Protein AF-A0A7Y3I9W5-F1 (afdb_monomer_lite)

Radius of gyration: 14.5 Å; chains: 1; bounding box: 21×39×42 Å

pLDDT: mean 86.48, std 15.3, range [47.31, 96.94]

Foldseek 3Di:
DPDFDWWWWDPDVVDIDTDTWDWDDDDVPDIDTDDDPPPTDTDPPPRVVVVVVVVVVVPDDDDDD

Secondary structure (DSSP, 8-state):
--S--EEEEEEETTEEEEEE-EEEEEETTEEEEE-PPTT-EE--SSHHHHHHHHHHHHS------

Structure (mmCIF, N/CA/C/O backbone):
data_AF-A0A7Y3I9W5-F1
#
_entry.id   AF-A0A7Y3I9W5-F1
#
loop_
_atom_site.group_PDB
_atom_site.id
_atom_site.type_symbol
_atom_site.label_atom_id
_atom_site.label_alt_id
_atom_site.label_comp_id
_atom_site.label_asym_id
_atom_site.label_entity_id
_atom_site.label_seq_id
_atom_site.pdbx_PDB_ins_code
_atom_site.Cartn_x
_atom_site.Cartn_y
_atom_site.Cartn_z
_atom_site.occupancy
_atom_site.B_iso_or_equiv
_atom_site.auth_seq_id
_atom_site.auth_comp_id
_atom_site.auth_asym_id
_atom_site.auth_atom_id
_atom_site.pdbx_PDB_model_num
ATOM 1 N N . MET A 1 1 ? 4.466 16.312 -0.154 1.00 51.06 1 MET A N 1
ATOM 2 C CA . MET A 1 1 ? 5.086 14.984 -0.349 1.00 51.06 1 MET A CA 1
ATOM 3 C C . MET A 1 1 ? 5.420 14.841 -1.823 1.00 51.06 1 MET A C 1
ATOM 5 O O . MET A 1 1 ? 4.564 14.465 -2.614 1.00 51.06 1 MET A O 1
ATOM 9 N N . ASP A 1 2 ? 6.624 15.250 -2.209 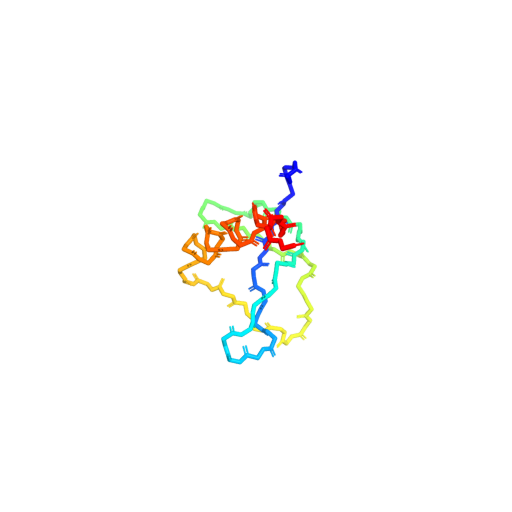1.00 53.12 2 ASP A N 1
ATOM 10 C CA . ASP A 1 2 ? 7.080 15.229 -3.598 1.00 53.12 2 ASP A CA 1
ATOM 11 C C . ASP A 1 2 ? 7.303 13.790 -4.087 1.00 53.12 2 ASP A C 1
ATOM 13 O O . ASP A 1 2 ? 8.223 13.114 -3.641 1.00 53.12 2 ASP A O 1
ATOM 1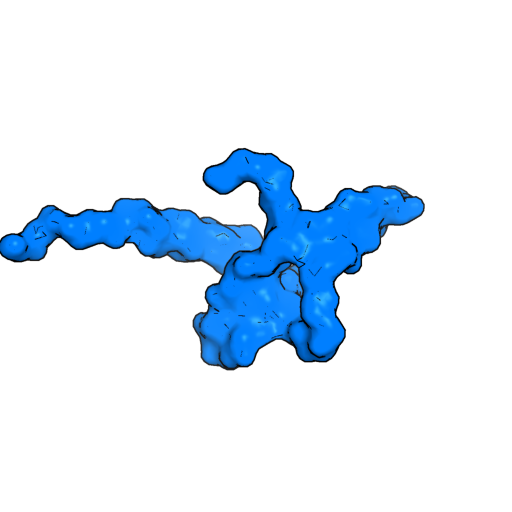7 N N . GLY A 1 3 ? 6.441 13.318 -4.994 1.00 73.38 3 GLY A N 1
ATOM 18 C CA . GLY A 1 3 ? 6.729 12.248 -5.963 1.00 73.38 3 GLY A CA 1
ATOM 19 C C . GLY A 1 3 ? 7.079 10.841 -5.458 1.00 73.38 3 GLY A C 1
ATOM 20 O O . GLY A 1 3 ? 7.419 10.000 -6.283 1.00 73.38 3 GLY A O 1
ATOM 21 N N . GLN A 1 4 ? 7.029 10.561 -4.155 1.00 84.12 4 GLN A N 1
ATOM 22 C CA . GLN A 1 4 ? 7.402 9.254 -3.611 1.00 84.12 4 GLN A CA 1
ATOM 23 C C . GLN A 1 4 ? 6.220 8.273 -3.614 1.00 84.12 4 GLN A C 1
ATOM 25 O O . GLN A 1 4 ? 5.155 8.573 -3.071 1.00 84.12 4 GLN A O 1
ATOM 30 N N . ASP A 1 5 ? 6.426 7.083 -4.186 1.00 92.94 5 ASP A N 1
ATOM 31 C CA . ASP A 1 5 ? 5.445 5.998 -4.156 1.00 92.94 5 ASP A CA 1
ATOM 32 C C . ASP A 1 5 ? 5.271 5.455 -2.733 1.00 92.94 5 ASP A C 1
ATOM 34 O O . ASP A 1 5 ? 6.240 5.161 -2.024 1.00 92.94 5 ASP A O 1
ATOM 38 N N . VAL A 1 6 ? 4.015 5.284 -2.320 1.00 94.62 6 VAL A N 1
ATOM 39 C CA . VAL A 1 6 ? 3.655 4.772 -0.995 1.00 94.62 6 VAL A CA 1
ATOM 40 C C . VAL A 1 6 ? 2.590 3.687 -1.087 1.00 94.62 6 VAL A C 1
ATOM 42 O O . VAL A 1 6 ? 1.686 3.741 -1.922 1.00 94.62 6 VAL A O 1
ATOM 45 N N . VAL A 1 7 ? 2.668 2.726 -0.171 1.00 95.88 7 VAL A N 1
ATOM 46 C CA . VAL A 1 7 ? 1.557 1.830 0.176 1.00 95.88 7 VAL A CA 1
ATOM 47 C C . VAL A 1 7 ? 1.137 2.088 1.615 1.00 95.88 7 VAL A C 1
ATOM 49 O O . VAL A 1 7 ? 1.928 2.579 2.416 1.00 95.88 7 VAL A O 1
ATOM 52 N N . PHE A 1 8 ? -0.091 1.728 1.972 1.00 96.56 8 PHE A N 1
ATOM 53 C CA . PHE A 1 8 ? -0.536 1.802 3.361 1.00 96.56 8 PHE A CA 1
ATOM 54 C C . PHE A 1 8 ? -0.407 0.433 4.015 1.00 96.56 8 PHE A C 1
ATOM 56 O O . PHE A 1 8 ? -0.997 -0.543 3.541 1.00 96.56 8 PHE A O 1
ATOM 63 N N . LEU A 1 9 ? 0.370 0.367 5.094 1.00 96.94 9 LEU A N 1
ATOM 64 C CA . LEU A 1 9 ? 0.478 -0.826 5.925 1.00 96.94 9 LEU A CA 1
ATOM 65 C C . LEU A 1 9 ? -0.572 -0.771 7.030 1.00 96.94 9 LEU A C 1
ATOM 67 O O . LEU A 1 9 ? -0.812 0.293 7.604 1.00 96.94 9 LEU A O 1
ATOM 71 N N . VAL A 1 10 ? -1.166 -1.922 7.327 1.00 96.56 10 VAL A N 1
ATOM 72 C CA . VAL A 1 10 ? -2.035 -2.110 8.491 1.00 96.56 10 VAL A CA 1
ATOM 73 C C . VAL A 1 10 ? -1.143 -2.508 9.660 1.00 96.56 10 VAL A C 1
ATOM 75 O O . VAL A 1 10 ? -0.531 -3.575 9.622 1.00 96.56 10 VAL A O 1
ATOM 78 N N . GLU A 1 11 ? -1.037 -1.647 10.669 1.00 92.94 11 GLU A N 1
ATOM 79 C CA . GLU A 1 11 ? -0.313 -1.977 11.904 1.00 92.94 11 GLU A CA 1
ATOM 80 C C . GLU A 1 11 ? -1.214 -2.788 12.834 1.00 92.94 11 GLU A C 1
ATOM 82 O O . GLU A 1 11 ? -0.841 -3.862 13.299 1.00 92.94 11 GLU A O 1
ATOM 87 N N . GLU A 1 12 ? -2.441 -2.302 13.017 1.00 91.56 12 GLU A N 1
ATOM 88 C CA . GLU A 1 12 ? -3.510 -2.921 13.795 1.00 91.56 12 GLU A CA 1
ATOM 89 C C . GLU A 1 12 ? -4.858 -2.633 13.110 1.00 91.56 12 GLU A C 1
ATOM 91 O O . GLU A 1 12 ? -4.937 -1.739 12.261 1.00 91.56 12 GLU A O 1
ATOM 96 N N . PRO A 1 13 ? -5.946 -3.357 13.430 1.00 88.19 13 PRO A N 1
ATOM 97 C CA . PRO A 1 13 ? -7.262 -3.052 12.877 1.00 88.19 13 PRO A CA 1
ATOM 98 C C . PRO A 1 13 ? -7.658 -1.584 13.107 1.00 88.19 13 PRO A C 1
ATOM 100 O O . PRO A 1 13 ? -7.876 -1.155 14.235 1.00 88.19 13 PRO A O 1
ATOM 103 N N . GLY A 1 14 ? -7.759 -0.816 12.019 1.00 89.50 14 GLY A N 1
ATOM 104 C CA . GLY A 1 14 ? -8.087 0.613 12.057 1.00 89.50 14 GLY A CA 1
ATOM 105 C C . GLY A 1 14 ? -6.888 1.559 12.196 1.00 89.50 14 GLY A C 1
ATOM 106 O O . GLY A 1 14 ? -7.081 2.766 12.068 1.00 89.50 14 GLY A O 1
ATOM 107 N N . LEU A 1 15 ? -5.670 1.042 12.393 1.00 92.75 15 LEU A N 1
ATOM 108 C CA . LEU A 1 15 ? -4.435 1.824 12.429 1.00 92.75 15 LEU A CA 1
ATOM 109 C C . LEU A 1 15 ? -3.602 1.563 11.172 1.00 92.75 15 LEU A C 1
ATOM 111 O O . LEU A 1 15 ? -3.149 0.444 10.911 1.00 92.75 15 LEU A O 1
ATOM 115 N N . PHE A 1 16 ? -3.390 2.623 10.398 1.00 95.00 16 PHE A N 1
ATOM 116 C CA . PHE A 1 16 ? -2.692 2.563 9.121 1.00 95.00 16 PHE A CA 1
ATOM 117 C C . PHE A 1 16 ? -1.515 3.523 9.118 1.00 95.00 16 PHE A C 1
ATOM 119 O O . PHE A 1 16 ? -1.624 4.641 9.623 1.00 95.00 16 PHE A O 1
ATOM 126 N N . ARG A 1 17 ? -0.422 3.128 8.465 1.00 94.25 17 ARG A N 1
ATOM 127 C CA . ARG A 1 17 ? 0.714 4.020 8.219 1.00 94.25 17 ARG A CA 1
ATOM 128 C C . ARG A 1 17 ? 1.094 4.058 6.739 1.00 94.25 17 ARG A C 1
ATOM 130 O O . ARG A 1 17 ? 1.102 3.002 6.098 1.00 94.25 17 ARG A O 1
ATOM 137 N N . PRO A 1 18 ? 1.438 5.230 6.179 1.00 94.88 18 PRO A N 1
ATOM 138 C CA . PRO A 1 18 ? 2.080 5.288 4.875 1.00 94.88 18 PRO A CA 1
ATOM 139 C C . PRO A 1 18 ? 3.475 4.666 4.974 1.00 94.88 18 PRO A C 1
ATOM 141 O O . PRO A 1 18 ? 4.216 4.904 5.929 1.00 94.88 18 PRO A O 1
ATOM 144 N N . TRP A 1 19 ? 3.836 3.862 3.983 1.00 95.62 19 TRP A N 1
ATOM 145 C CA . TRP A 1 19 ? 5.139 3.226 3.895 1.00 95.62 19 TRP A CA 1
ATOM 146 C C . TRP A 1 19 ? 5.738 3.459 2.512 1.00 95.62 19 TRP A C 1
ATOM 148 O O . TRP A 1 19 ? 5.101 3.109 1.512 1.00 95.62 19 TRP A O 1
ATOM 158 N N . PRO A 1 20 ? 6.942 4.049 2.434 1.00 95.69 20 PRO A N 1
ATOM 159 C CA . PRO A 1 20 ? 7.589 4.310 1.162 1.00 95.69 20 PRO A CA 1
ATOM 160 C C . PRO A 1 20 ? 7.982 3.001 0.482 1.00 95.69 20 PRO A C 1
ATOM 162 O O . PRO A 1 20 ? 8.489 2.075 1.119 1.00 95.69 20 PRO A O 1
ATOM 165 N N . VAL A 1 21 ? 7.770 2.936 -0.827 1.00 96.38 21 VAL A N 1
ATOM 166 C CA . VAL A 1 21 ? 8.115 1.775 -1.650 1.00 96.38 21 VAL A CA 1
ATOM 167 C C . VAL A 1 21 ? 8.810 2.208 -2.932 1.00 96.38 21 VAL A C 1
ATOM 169 O O . VAL A 1 21 ? 8.821 3.380 -3.299 1.00 96.38 21 VAL A O 1
ATOM 172 N N . SER A 1 22 ? 9.402 1.240 -3.625 1.00 95.38 22 SER A N 1
ATOM 173 C CA . SER A 1 22 ? 9.871 1.414 -4.999 1.00 95.38 22 SER A CA 1
ATOM 174 C C . SER A 1 22 ? 8.987 0.607 -5.935 1.00 95.38 22 SER A C 1
ATOM 176 O O . SER A 1 22 ? 8.722 -0.570 -5.676 1.00 95.38 22 SER A O 1
ATOM 178 N N . VAL A 1 23 ? 8.542 1.234 -7.022 1.00 94.62 23 VAL A N 1
ATOM 179 C CA . VAL A 1 23 ? 7.660 0.611 -8.007 1.00 94.62 23 VAL A CA 1
ATOM 180 C C . VAL A 1 23 ? 8.404 0.429 -9.325 1.00 94.62 23 VAL A C 1
ATOM 182 O O . VAL A 1 23 ? 9.083 1.330 -9.812 1.00 94.62 23 VAL A O 1
ATOM 185 N N . THR A 1 24 ? 8.292 -0.754 -9.923 1.00 94.81 24 THR A N 1
ATOM 186 C CA . THR A 1 24 ? 8.833 -1.037 -11.258 1.00 94.81 24 THR A CA 1
ATOM 187 C C . THR A 1 24 ? 7.737 -1.640 -12.135 1.00 94.81 24 THR A C 1
ATOM 189 O O . THR A 1 24 ? 7.138 -2.641 -11.738 1.00 94.81 24 THR A O 1
ATOM 192 N N . PRO A 1 25 ? 7.449 -1.080 -13.324 1.00 93.38 25 PRO A N 1
ATOM 193 C CA . PRO A 1 25 ? 6.533 -1.701 -14.276 1.00 93.38 25 PRO A CA 1
ATOM 194 C C . PRO A 1 25 ? 7.038 -3.088 -14.691 1.00 93.38 25 PRO A C 1
ATOM 196 O O . PRO A 1 25 ? 8.212 -3.242 -15.019 1.00 93.38 25 PRO A O 1
ATOM 199 N N . VAL A 1 26 ? 6.161 -4.094 -14.690 1.00 95.00 26 VAL A N 1
ATOM 200 C CA . VAL A 1 26 ? 6.531 -5.475 -15.068 1.00 95.00 26 VAL A CA 1
ATOM 201 C C . VAL A 1 26 ? 5.919 -5.855 -16.409 1.00 95.00 26 VAL A C 1
ATOM 203 O O . VAL A 1 26 ? 6.586 -6.428 -17.266 1.00 95.00 26 VAL A O 1
ATOM 206 N N . ARG A 1 27 ? 4.635 -5.546 -16.588 1.00 93.69 27 ARG A N 1
ATOM 207 C CA . ARG A 1 27 ? 3.875 -5.716 -17.831 1.00 93.69 27 ARG A CA 1
ATOM 208 C C . ARG A 1 27 ? 2.612 -4.864 -17.755 1.00 93.69 27 ARG A C 1
ATOM 210 O O . ARG A 1 27 ? 2.320 -4.286 -16.713 1.00 93.69 27 ARG A O 1
ATOM 217 N N . GLU A 1 28 ? 1.853 -4.797 -18.838 1.00 94.06 28 GLU A N 1
ATOM 218 C CA . GLU A 1 28 ? 0.623 -4.004 -18.887 1.00 94.06 28 GLU A CA 1
ATOM 219 C C . GLU A 1 28 ? -0.336 -4.357 -17.738 1.00 94.06 28 GLU A C 1
ATOM 221 O O . GLU A 1 28 ? -0.697 -5.519 -17.552 1.00 94.06 28 GLU A O 1
ATOM 226 N N . GLY A 1 29 ? -0.70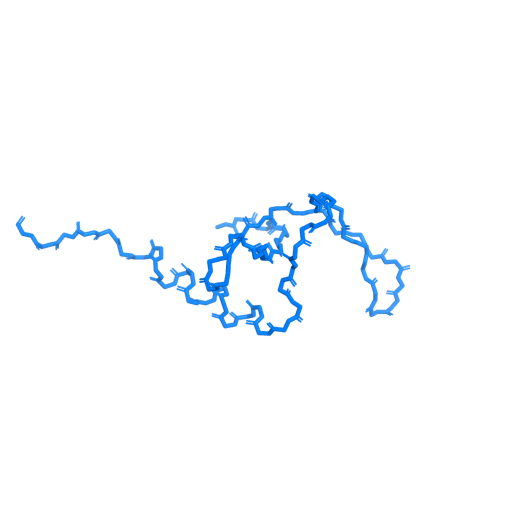0 -3.347 -16.940 1.00 91.31 29 GLY A N 1
ATOM 227 C CA . GLY A 1 29 ? -1.568 -3.489 -15.767 1.00 91.31 29 GLY A CA 1
ATOM 228 C C . GLY A 1 29 ? -0.911 -4.102 -14.523 1.00 91.31 29 GLY A C 1
ATOM 229 O O . GLY A 1 29 ? -1.599 -4.291 -13.524 1.00 91.31 29 GLY A O 1
ATOM 230 N N . TRP A 1 30 ? 0.392 -4.411 -14.553 1.00 94.12 30 TRP A N 1
ATOM 231 C CA . TRP A 1 30 ? 1.112 -5.031 -13.437 1.00 94.12 30 TRP A CA 1
ATOM 232 C C . TRP A 1 30 ? 2.387 -4.271 -13.077 1.00 94.12 30 TRP A C 1
ATOM 234 O O . TRP A 1 30 ? 3.248 -3.997 -13.918 1.00 94.12 30 TRP A O 1
ATOM 244 N N . ILE A 1 31 ? 2.543 -4.027 -11.781 1.00 94.88 31 ILE A N 1
ATOM 245 C CA . ILE A 1 31 ? 3.727 -3.417 -11.185 1.00 94.88 31 ILE A CA 1
ATOM 246 C C . ILE A 1 31 ? 4.346 -4.364 -10.156 1.00 94.88 31 ILE A C 1
ATOM 248 O O . ILE A 1 31 ? 3.641 -5.111 -9.478 1.00 94.88 31 ILE A O 1
ATOM 252 N N . ALA A 1 32 ? 5.668 -4.325 -10.033 1.00 94.81 32 ALA A N 1
ATOM 253 C CA . ALA A 1 32 ? 6.395 -4.895 -8.912 1.00 94.81 32 ALA A CA 1
ATOM 254 C C . ALA A 1 32 ? 6.571 -3.805 -7.859 1.00 94.81 32 ALA A C 1
ATOM 256 O O . ALA A 1 32 ? 7.001 -2.698 -8.181 1.00 94.81 32 ALA A O 1
ATOM 257 N N . VAL A 1 33 ? 6.262 -4.137 -6.609 1.00 95.00 33 VAL A N 1
ATOM 258 C CA . VAL A 1 33 ? 6.433 -3.245 -5.462 1.00 95.00 33 VAL A CA 1
ATOM 259 C C . VAL A 1 33 ? 7.500 -3.835 -4.551 1.00 95.00 33 VAL A C 1
ATOM 261 O O . VAL A 1 33 ? 7.429 -5.007 -4.183 1.00 95.00 33 VAL A O 1
ATOM 264 N N . GLN A 1 34 ? 8.499 -3.030 -4.205 1.00 95.69 34 GLN A N 1
ATOM 265 C CA . GLN A 1 34 ? 9.630 -3.423 -3.368 1.00 95.69 34 GLN A CA 1
ATOM 266 C C . GLN A 1 34 ? 9.701 -2.552 -2.112 1.00 95.69 34 GLN A C 1
ATOM 268 O O . GLN A 1 34 ? 9.257 -1.405 -2.112 1.00 95.69 34 GLN A O 1
ATOM 273 N N . GLY A 1 35 ? 10.285 -3.100 -1.043 1.00 95.38 35 GLY A N 1
ATOM 274 C CA . GLY A 1 35 ? 10.461 -2.402 0.236 1.00 95.38 35 GLY A CA 1
ATOM 275 C C . GLY A 1 35 ? 9.358 -2.657 1.267 1.00 95.38 35 GLY A C 1
ATOM 276 O O . GLY A 1 35 ? 9.424 -2.108 2.363 1.00 95.38 35 GLY A O 1
ATOM 277 N N . ILE A 1 36 ? 8.372 -3.505 0.958 1.00 95.94 36 ILE A N 1
ATOM 278 C CA . ILE A 1 36 ? 7.344 -3.930 1.919 1.00 95.94 36 ILE A CA 1
ATOM 279 C C . ILE A 1 36 ? 7.959 -4.950 2.895 1.00 95.94 36 ILE A C 1
ATOM 281 O O . ILE A 1 36 ? 8.550 -5.933 2.435 1.00 95.94 36 ILE A O 1
ATOM 285 N N . PRO A 1 37 ? 7.825 -4.764 4.222 1.00 95.81 37 PRO A N 1
ATOM 286 C CA . PRO A 1 37 ? 8.311 -5.739 5.192 1.00 95.81 37 PRO A CA 1
ATOM 287 C C . PRO A 1 37 ? 7.641 -7.114 5.008 1.00 95.81 37 PRO A C 1
ATOM 289 O O . PRO A 1 37 ? 6.427 -7.175 4.788 1.00 95.81 37 PRO A O 1
ATOM 292 N N . PRO A 1 38 ? 8.383 -8.230 5.131 1.00 95.00 38 PRO A N 1
ATOM 293 C CA . PRO A 1 38 ? 7.800 -9.565 5.046 1.00 95.00 38 PRO A CA 1
ATOM 294 C C . PRO A 1 38 ? 6.668 -9.757 6.062 1.00 95.00 38 PRO A C 1
ATOM 296 O O . PRO A 1 38 ? 6.822 -9.438 7.237 1.00 95.00 38 PRO A O 1
ATOM 299 N N . GLY A 1 39 ? 5.531 -10.286 5.605 1.00 95.06 39 GLY A N 1
ATOM 300 C CA . GLY A 1 39 ? 4.359 -10.533 6.450 1.00 95.06 39 GLY A CA 1
ATOM 301 C C . GLY A 1 39 ? 3.519 -9.296 6.787 1.00 95.06 39 GLY A C 1
ATOM 302 O O . GLY A 1 39 ? 2.495 -9.444 7.448 1.00 95.06 39 GLY A O 1
ATOM 303 N N . ALA A 1 40 ? 3.895 -8.097 6.326 1.00 95.75 40 ALA A N 1
ATOM 304 C CA . ALA A 1 40 ? 3.082 -6.904 6.531 1.00 95.75 40 ALA A CA 1
ATOM 305 C C . ALA A 1 40 ? 1.762 -6.986 5.748 1.00 95.75 40 ALA A C 1
ATOM 307 O O . ALA A 1 40 ? 1.741 -7.312 4.559 1.00 95.75 40 ALA A O 1
ATOM 308 N N . ALA A 1 41 ? 0.659 -6.645 6.413 1.00 96.19 41 ALA A N 1
ATOM 309 C CA . ALA A 1 41 ? -0.635 -6.487 5.769 1.00 96.19 41 ALA A CA 1
ATOM 310 C C . ALA A 1 41 ? -0.697 -5.133 5.046 1.00 96.19 41 ALA A C 1
ATOM 312 O O . ALA A 1 41 ? -0.329 -4.099 5.604 1.00 96.19 41 ALA A O 1
ATOM 313 N N . VAL A 1 42 ? -1.171 -5.145 3.800 1.00 95.81 42 VAL A N 1
ATOM 314 C CA . VAL A 1 42 ? -1.211 -3.970 2.921 1.00 95.81 42 VAL A CA 1
ATOM 315 C C . VAL A 1 42 ? -2.650 -3.679 2.518 1.00 95.81 42 VAL A C 1
ATOM 317 O O . VAL A 1 42 ? -3.417 -4.591 2.203 1.00 95.81 42 VAL A O 1
ATOM 320 N N . VAL A 1 43 ? -3.011 -2.401 2.484 1.00 95.75 43 VAL A N 1
ATOM 321 C CA . VAL A 1 43 ? -4.309 -1.952 1.975 1.00 95.75 43 VAL A CA 1
ATOM 322 C C . VAL A 1 43 ? -4.331 -2.072 0.450 1.00 95.75 43 VAL A C 1
ATOM 324 O O . VAL A 1 43 ? -3.590 -1.385 -0.248 1.00 95.75 43 VAL A O 1
ATOM 327 N N . THR A 1 44 ? -5.204 -2.930 -0.076 1.00 93.12 44 THR A N 1
ATOM 328 C CA . THR A 1 44 ? -5.376 -3.150 -1.527 1.00 93.12 44 THR A CA 1
ATOM 329 C C . THR A 1 44 ? -6.675 -2.564 -2.082 1.00 93.12 44 THR A C 1
ATOM 331 O O . THR A 1 44 ? -6.824 -2.437 -3.294 1.00 93.12 44 THR A O 1
ATOM 334 N N . GLN A 1 45 ? -7.610 -2.172 -1.212 1.00 94.31 45 GLN A N 1
ATOM 335 C CA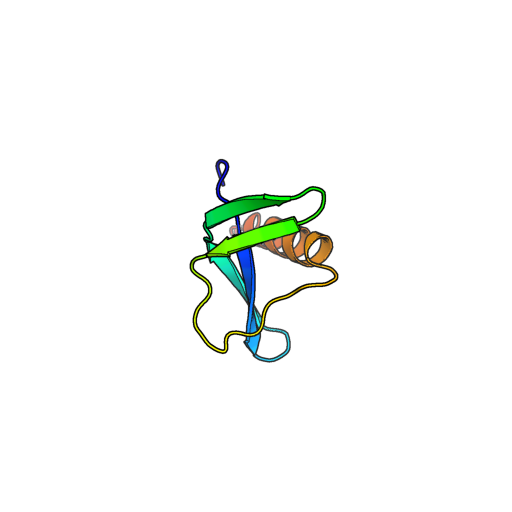 . GLN A 1 45 ? -8.894 -1.567 -1.574 1.00 94.31 45 GLN A CA 1
ATOM 336 C C . GLN A 1 45 ? -9.128 -0.306 -0.741 1.00 94.31 45 GLN A C 1
ATOM 338 O O . GLN A 1 45 ? -8.752 -0.255 0.426 1.00 94.31 45 GLN A O 1
ATOM 343 N N . GLY A 1 46 ? -9.737 0.722 -1.336 1.00 93.88 46 GLY A N 1
ATOM 344 C CA . GLY A 1 46 ? -10.058 1.968 -0.627 1.00 93.88 46 GLY A CA 1
ATOM 345 C C . GLY A 1 46 ? -8.858 2.871 -0.301 1.00 93.88 46 GLY A C 1
ATOM 346 O O . GLY A 1 46 ? -9.025 3.851 0.419 1.00 93.88 46 GLY A O 1
ATOM 347 N N . ALA A 1 47 ? -7.669 2.597 -0.851 1.00 92.69 47 ALA A N 1
ATOM 348 C CA . ALA A 1 47 ? -6.442 3.354 -0.570 1.00 92.69 47 ALA A CA 1
ATOM 349 C C . ALA A 1 47 ? -6.560 4.863 -0.870 1.00 92.69 47 ALA A C 1
ATOM 351 O O . ALA A 1 47 ? -5.939 5.671 -0.187 1.00 92.69 47 ALA A O 1
ATOM 352 N N . TYR A 1 48 ? -7.387 5.250 -1.849 1.00 92.12 48 TYR A N 1
ATOM 353 C CA . TYR A 1 48 ? -7.659 6.658 -2.151 1.00 92.12 48 TYR A CA 1
ATOM 354 C C . TYR A 1 48 ? -8.355 7.378 -0.986 1.00 92.12 48 TYR A C 1
ATOM 356 O O . TYR A 1 48 ? -7.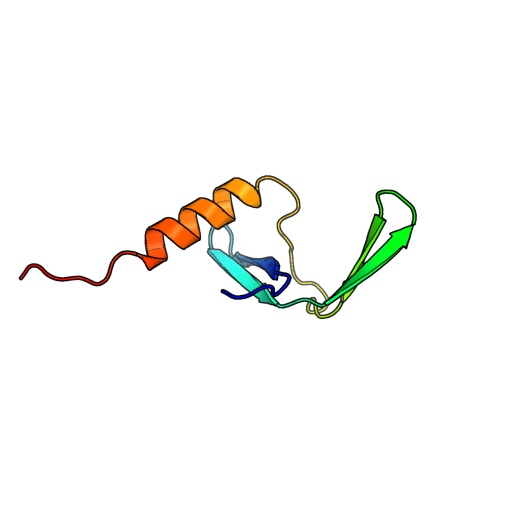879 8.416 -0.545 1.00 92.12 48 TYR A O 1
ATOM 364 N N . PHE A 1 49 ? -9.432 6.800 -0.440 1.00 92.81 49 PHE A N 1
ATOM 365 C CA . PHE A 1 49 ? -10.149 7.383 0.699 1.00 92.81 49 PHE A CA 1
ATOM 366 C C . PHE A 1 49 ? -9.256 7.491 1.934 1.00 92.81 49 PHE A C 1
ATOM 368 O O . PHE A 1 49 ? -9.270 8.514 2.614 1.00 92.81 49 PHE A O 1
ATOM 375 N N . LEU A 1 50 ? -8.454 6.453 2.198 1.00 92.44 50 LEU A N 1
ATOM 376 C CA . LEU A 1 50 ? -7.503 6.453 3.308 1.00 92.44 50 LEU A CA 1
ATOM 377 C C . LEU A 1 50 ? -6.463 7.569 3.157 1.00 92.44 50 LEU A C 1
ATOM 379 O O . LEU A 1 50 ? -6.227 8.310 4.108 1.00 92.44 50 LEU A O 1
ATOM 383 N N . LYS A 1 51 ? -5.893 7.725 1.955 1.00 91.69 51 LYS A N 1
ATOM 384 C CA . LYS A 1 51 ? -4.968 8.818 1.649 1.00 91.69 51 LYS A CA 1
ATOM 385 C C . LYS A 1 51 ? -5.610 10.179 1.932 1.00 91.69 51 LYS A C 1
ATOM 387 O O . LYS A 1 51 ? -5.037 10.964 2.677 1.00 91.69 51 LYS A O 1
ATOM 392 N N . SER A 1 52 ? -6.803 10.429 1.393 1.00 92.12 52 SER A N 1
ATOM 393 C CA . SER A 1 52 ? -7.499 11.706 1.584 1.00 92.12 52 SER A CA 1
ATOM 394 C C . SER A 1 52 ? -7.790 11.998 3.057 1.00 92.12 52 SER A C 1
ATOM 396 O O . SER A 1 52 ? -7.592 13.122 3.502 1.00 92.12 52 SER A O 1
ATOM 398 N N . ALA A 1 53 ? -8.212 10.997 3.836 1.00 90.38 53 ALA A N 1
ATOM 399 C CA . ALA A 1 53 ? -8.433 11.165 5.273 1.00 90.38 53 ALA A CA 1
ATOM 400 C C . ALA A 1 53 ? -7.140 11.526 6.030 1.00 90.38 53 ALA A C 1
ATOM 402 O O . ALA A 1 53 ? -7.172 12.356 6.937 1.00 90.38 53 ALA A O 1
ATOM 403 N N . MET A 1 54 ? -6.003 10.933 5.648 1.00 87.44 54 MET A N 1
ATOM 404 C CA . MET A 1 54 ? -4.699 11.244 6.243 1.00 87.44 54 MET A CA 1
ATOM 405 C C . MET A 1 54 ? -4.199 12.643 5.883 1.00 87.44 54 MET A C 1
ATOM 407 O O . MET A 1 54 ? -3.618 13.304 6.735 1.00 87.44 54 MET A O 1
ATOM 411 N N . GLU A 1 55 ? -4.416 13.092 4.647 1.00 87.19 55 GLU A N 1
ATOM 412 C CA . GLU A 1 55 ? -4.045 14.443 4.208 1.00 87.19 55 GLU A CA 1
ATOM 413 C C . GLU A 1 55 ? -4.862 15.503 4.962 1.00 87.19 55 GLU A C 1
ATOM 415 O O . GLU A 1 55 ? -4.285 16.438 5.503 1.00 87.19 55 GLU A O 1
ATOM 420 N N . VAL A 1 56 ? -6.176 15.294 5.116 1.00 82.81 56 VAL A N 1
ATOM 421 C CA . VAL A 1 56 ? -7.046 16.193 5.899 1.00 82.81 56 VAL A CA 1
ATOM 422 C C . VAL A 1 56 ? -6.601 16.284 7.363 1.00 82.81 56 VAL A C 1
ATOM 424 O O . VAL A 1 56 ? -6.582 17.371 7.929 1.00 82.81 56 VAL A O 1
ATOM 427 N N . GLY A 1 57 ? -6.209 15.163 7.977 1.00 65.75 57 GLY A N 1
ATOM 428 C CA . GLY A 1 57 ? -5.718 15.150 9.359 1.00 65.75 57 GLY A CA 1
ATOM 429 C C . GLY A 1 57 ? -4.321 15.758 9.552 1.00 65.75 57 GLY A C 1
ATOM 430 O O . GLY A 1 57 ? -3.938 16.039 10.684 1.00 65.75 57 GLY A O 1
ATOM 431 N N . GLN A 1 58 ? -3.545 15.956 8.479 1.00 58.66 58 GLN A N 1
ATOM 432 C CA . GLN A 1 58 ? -2.221 16.593 8.534 1.00 58.66 58 GLN A CA 1
ATOM 433 C C . GLN A 1 58 ? -2.288 18.128 8.468 1.00 58.66 58 GLN A C 1
ATOM 435 O O . GLN A 1 58 ? -1.318 18.781 8.852 1.00 58.66 58 GLN A O 1
ATOM 440 N N . ASP A 1 59 ? -3.422 18.696 8.048 1.00 56.38 59 ASP A N 1
ATOM 441 C CA . ASP A 1 59 ? -3.647 20.145 7.941 1.00 56.38 59 ASP A CA 1
ATOM 442 C C . ASP A 1 59 ? -4.191 20.794 9.235 1.00 56.38 59 ASP A C 1
ATOM 444 O O . ASP A 1 59 ? -4.490 21.989 9.240 1.00 56.38 59 ASP A O 1
ATOM 448 N N . GLU A 1 60 ? -4.281 20.064 10.357 1.00 51.72 60 GLU A N 1
ATOM 449 C CA . GLU A 1 60 ? -4.636 20.630 11.670 1.00 51.72 60 GLU A CA 1
ATOM 450 C C . GLU A 1 60 ? -3.408 20.832 12.587 1.00 51.72 60 GLU A C 1
ATOM 452 O O . GLU A 1 60 ? -3.104 19.983 13.431 1.00 51.72 60 GLU A O 1
ATOM 457 N N . PRO A 1 61 ? -2.707 21.981 12.522 1.00 47.31 61 PRO A N 1
ATOM 458 C CA . PRO A 1 61 ? -1.967 22.490 13.663 1.00 47.31 61 PRO A CA 1
ATOM 459 C C . PRO A 1 61 ? -2.947 23.228 14.583 1.00 47.31 61 PRO A C 1
ATOM 461 O O . PRO A 1 61 ? -3.582 24.203 14.187 1.00 47.31 61 PRO A O 1
ATOM 464 N N . GLY A 1 62 ? -3.073 22.779 15.831 1.00 58.03 62 GLY A N 1
ATOM 465 C CA . GLY A 1 62 ? -3.861 23.495 16.827 1.00 58.03 62 GLY A CA 1
ATOM 466 C C . GLY A 1 62 ? -3.437 24.965 16.946 1.00 58.03 62 GLY A C 1
ATOM 467 O O . GLY A 1 62 ? -2.281 25.260 17.242 1.00 58.03 62 GLY A O 1
ATOM 468 N N . GLN A 1 63 ? -4.392 25.879 16.781 1.00 50.88 63 GLN A N 1
ATOM 469 C CA . GLN A 1 63 ? -4.350 27.205 17.388 1.00 50.88 63 GLN A CA 1
ATOM 470 C C . GLN A 1 63 ? -5.777 27.693 17.655 1.00 50.88 63 GLN A C 1
ATOM 472 O O . GLN A 1 63 ? -6.349 28.415 16.853 1.00 50.88 63 GLN A O 1
ATOM 477 N N . ASP A 1 64 ? -6.336 27.280 18.793 1.00 51.34 64 ASP A N 1
ATOM 478 C CA . ASP A 1 64 ? -7.142 28.164 19.640 1.00 51.34 64 ASP A CA 1
ATOM 479 C C . ASP A 1 64 ? -7.198 27.570 21.057 1.00 51.34 64 ASP A C 1
ATOM 481 O O . ASP A 1 64 ? -7.915 26.598 21.320 1.00 51.34 64 ASP A O 1
ATOM 485 N N . ARG A 1 65 ? -6.353 28.099 21.948 1.00 48.66 65 ARG A N 1
ATOM 486 C CA . ARG A 1 65 ? -6.620 28.243 23.384 1.00 48.66 65 ARG A CA 1
ATOM 487 C C . ARG A 1 65 ? -5.570 29.107 24.063 1.00 48.66 65 ARG A C 1
ATOM 489 O O . ARG A 1 65 ? -4.367 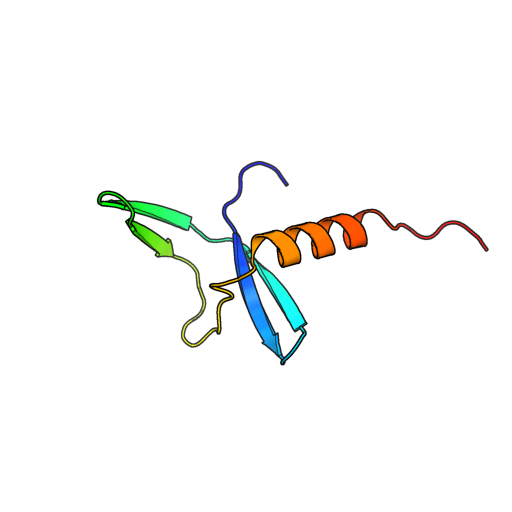28.852 23.840 1.00 48.66 65 ARG A O 1
#

Sequence (65 aa):
MDGQDVVFLVEEPGLFRPWPVSVTPVREGWIAVQGIPPGAAVVTQGAYFLKSAMEVGQDEPGQDR